Protein AF-L8J2V3-F1 (afdb_monomer_lite)

Radius of gyration: 18.6 Å; chains: 1; bounding box: 36×28×53 Å

Structure (mmCIF, N/CA/C/O backbone):
data_AF-L8J2V3-F1
#
_entry.id   AF-L8J2V3-F1
#
loop_
_atom_site.group_PDB
_atom_site.id
_atom_site.type_symbol
_atom_site.label_atom_id
_atom_site.label_alt_id
_atom_site.label_comp_id
_atom_site.label_asym_id
_atom_site.label_entity_id
_atom_site.label_seq_id
_atom_site.pdbx_PDB_ins_code
_atom_site.Cartn_x
_atom_site.Cartn_y
_atom_site.Cartn_z
_atom_site.occupancy
_atom_site.B_iso_or_equiv
_atom_site.auth_seq_id
_atom_site.auth_comp_id
_atom_site.auth_asym_id
_atom_site.auth_atom_id
_atom_site.pdbx_PDB_model_num
ATOM 1 N N . MET A 1 1 ? -2.488 -2.761 -21.962 1.00 67.69 1 MET A N 1
ATOM 2 C CA . MET A 1 1 ? -1.240 -1.971 -21.954 1.00 67.69 1 MET A CA 1
ATOM 3 C C . MET A 1 1 ? -0.757 -1.694 -23.384 1.00 67.69 1 MET A C 1
ATOM 5 O O . MET A 1 1 ? -0.735 -2.638 -24.182 1.00 67.69 1 MET A O 1
ATOM 9 N N . PRO A 1 2 ? -0.423 -0.441 -23.740 1.00 81.06 2 PRO A N 1
ATOM 10 C CA . PRO A 1 2 ? 0.220 -0.061 -25.007 1.00 81.06 2 PRO A CA 1
ATOM 11 C C . PRO A 1 2 ? 1.516 -0.834 -25.296 1.00 81.06 2 PRO A C 1
ATOM 13 O O . PRO A 1 2 ? 2.065 -1.491 -24.413 1.00 81.06 2 PRO A O 1
ATOM 16 N N . VAL A 1 3 ? 1.985 -0.810 -26.546 1.00 77.88 3 VAL A N 1
ATOM 17 C CA . VAL A 1 3 ? 3.202 -1.538 -26.951 1.00 77.88 3 VAL A CA 1
ATOM 18 C C . VAL A 1 3 ? 4.456 -0.848 -26.413 1.00 77.88 3 VAL A C 1
ATOM 20 O O . VAL A 1 3 ? 5.340 -1.542 -25.923 1.00 77.88 3 VAL A O 1
ATOM 23 N N . GLU A 1 4 ? 4.517 0.490 -26.405 1.00 80.62 4 GLU A N 1
ATOM 24 C CA . GLU A 1 4 ? 5.704 1.203 -25.908 1.00 80.62 4 GLU A CA 1
ATOM 25 C C . GLU A 1 4 ? 5.954 0.940 -24.415 1.00 80.62 4 GLU A C 1
ATOM 27 O O . GLU A 1 4 ? 7.092 0.737 -24.000 1.00 80.62 4 GLU A O 1
ATOM 32 N N . GLU A 1 5 ? 4.890 0.855 -23.614 1.00 80.81 5 GLU A N 1
ATOM 33 C CA . GLU A 1 5 ? 4.979 0.542 -22.181 1.00 80.81 5 GLU A CA 1
ATOM 34 C C . GLU A 1 5 ? 5.482 -0.888 -21.924 1.00 80.81 5 GLU A C 1
ATOM 36 O O . GLU A 1 5 ? 6.215 -1.131 -20.966 1.00 80.81 5 GLU A O 1
ATOM 41 N N . ARG A 1 6 ? 5.156 -1.835 -22.814 1.00 76.62 6 ARG A N 1
ATOM 42 C CA . ARG A 1 6 ? 5.664 -3.210 -22.721 1.00 76.62 6 ARG A CA 1
ATOM 43 C C . ARG A 1 6 ? 7.162 -3.281 -22.988 1.00 76.62 6 ARG A C 1
ATOM 45 O O . ARG A 1 6 ? 7.849 -4.008 -22.285 1.00 76.62 6 ARG A O 1
ATOM 52 N N . GLU A 1 7 ? 7.681 -2.523 -23.953 1.00 79.12 7 GLU A N 1
ATOM 53 C CA . GLU A 1 7 ? 9.127 -2.488 -24.238 1.00 79.12 7 GLU A CA 1
ATOM 54 C C . GLU A 1 7 ? 9.944 -1.897 -23.082 1.00 79.12 7 GLU A C 1
ATOM 56 O O . GLU A 1 7 ? 11.100 -2.263 -22.876 1.00 79.12 7 GLU A O 1
ATOM 61 N N . VAL A 1 8 ? 9.343 -1.000 -22.299 1.00 78.31 8 VAL A N 1
ATOM 62 C CA . VAL A 1 8 ? 9.965 -0.427 -21.102 1.00 78.31 8 VAL A CA 1
ATOM 63 C C . VAL A 1 8 ? 10.038 -1.455 -19.966 1.00 78.31 8 VAL A C 1
ATOM 65 O O . VAL A 1 8 ? 11.089 -1.587 -19.341 1.00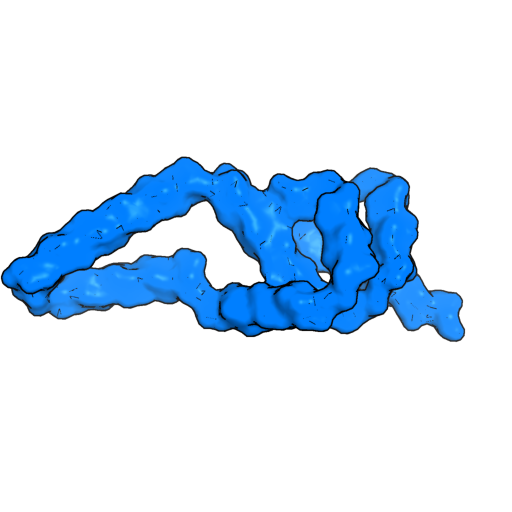 78.31 8 VAL A O 1
ATOM 68 N N . LEU A 1 9 ? 8.976 -2.242 -19.751 1.00 74.56 9 LEU A N 1
ATOM 69 C CA . LEU A 1 9 ? 8.938 -3.298 -18.727 1.00 74.56 9 LEU A CA 1
ATOM 70 C C . LEU A 1 9 ? 9.932 -4.438 -18.974 1.00 74.56 9 LEU A C 1
ATOM 72 O O . LEU A 1 9 ? 10.398 -5.045 -18.018 1.00 74.56 9 LEU A O 1
ATOM 76 N N . LYS A 1 10 ? 10.306 -4.705 -20.230 1.00 78.12 10 LYS A N 1
ATOM 77 C CA . LYS A 1 10 ? 11.304 -5.736 -20.577 1.00 78.12 10 LYS A CA 1
ATOM 78 C C . LYS A 1 10 ? 12.709 -5.451 -20.046 1.00 78.12 10 LYS A C 1
ATOM 80 O O . LYS A 1 10 ? 13.549 -6.340 -20.049 1.00 78.12 10 LYS A O 1
ATOM 85 N N . LYS A 1 11 ? 12.986 -4.211 -19.637 1.00 79.38 11 LYS A N 1
ATOM 86 C CA . LYS A 1 11 ? 14.280 -3.810 -19.062 1.00 79.38 11 LYS A CA 1
ATOM 87 C C . LYS A 1 11 ? 14.384 -4.120 -17.568 1.00 79.38 11 LYS A C 1
ATOM 89 O O . LYS A 1 11 ? 15.424 -3.855 -16.973 1.00 79.38 11 LYS A O 1
ATOM 94 N N . LEU A 1 12 ? 13.297 -4.595 -16.965 1.00 75.69 12 LEU A N 1
ATOM 95 C CA . LEU A 1 12 ? 13.178 -4.851 -15.540 1.00 75.69 12 LEU A CA 1
ATOM 96 C C . LEU A 1 12 ? 13.306 -6.344 -15.252 1.00 75.69 12 LEU A C 1
ATOM 98 O O . LEU A 1 12 ? 12.773 -7.175 -15.984 1.00 75.69 12 LEU A O 1
ATOM 102 N N . ASP A 1 13 ? 13.969 -6.674 -14.150 1.00 76.62 13 ASP A N 1
ATOM 103 C CA . ASP A 1 13 ? 14.076 -8.052 -13.687 1.00 76.62 13 ASP A CA 1
ATOM 104 C C . ASP A 1 13 ? 12.783 -8.532 -12.996 1.00 76.62 13 ASP A C 1
ATOM 106 O O . ASP A 1 13 ? 12.025 -7.758 -12.399 1.00 76.62 13 ASP A O 1
ATOM 110 N N . ALA A 1 14 ? 12.551 -9.847 -13.015 1.00 71.44 14 ALA A N 1
ATOM 111 C CA . ALA A 1 14 ? 11.389 -10.482 -12.390 1.00 71.44 14 ALA A CA 1
ATOM 112 C C . ALA A 1 14 ? 11.316 -10.263 -10.864 1.00 71.44 14 ALA A C 1
ATOM 114 O O . ALA A 1 14 ? 10.232 -10.346 -10.266 1.00 71.44 14 ALA A O 1
ATOM 115 N N . SER A 1 15 ? 12.439 -9.933 -10.218 1.00 71.44 15 SER A N 1
ATOM 116 C CA . SER A 1 15 ? 12.478 -9.563 -8.801 1.00 71.44 15 SER A CA 1
ATOM 117 C C . SER A 1 15 ? 11.629 -8.327 -8.460 1.00 71.44 15 SER A C 1
ATOM 119 O O . SER A 1 15 ? 11.174 -8.215 -7.320 1.00 71.44 15 SER A O 1
ATOM 121 N N . ILE A 1 16 ? 11.291 -7.469 -9.433 1.00 72.94 16 ILE A N 1
ATOM 122 C CA . ILE A 1 16 ? 10.464 -6.260 -9.234 1.00 72.94 16 ILE A CA 1
ATOM 123 C C . ILE A 1 16 ? 8.988 -6.577 -8.935 1.00 72.94 16 ILE A C 1
ATOM 125 O O . ILE A 1 16 ? 8.250 -5.732 -8.421 1.00 72.94 16 ILE A O 1
ATOM 129 N N . SER A 1 17 ? 8.562 -7.825 -9.146 1.00 68.69 17 SER A N 1
ATOM 130 C CA . SER A 1 17 ? 7.206 -8.334 -8.885 1.00 68.69 17 SER A CA 1
ATOM 131 C C . SER A 1 17 ? 6.574 -7.888 -7.557 1.00 68.69 17 SER A C 1
ATOM 133 O O . SER A 1 17 ? 5.383 -7.582 -7.509 1.00 68.69 17 SER A O 1
ATOM 135 N N . LYS A 1 18 ? 7.360 -7.785 -6.479 1.00 67.06 18 LYS A N 1
ATOM 136 C CA . LYS A 1 18 ? 6.876 -7.341 -5.157 1.00 67.06 18 LYS A CA 1
ATOM 137 C C . LYS A 1 18 ? 6.573 -5.838 -5.093 1.00 67.06 18 LYS A C 1
ATOM 139 O O . LYS A 1 18 ? 5.632 -5.433 -4.413 1.00 67.06 18 LYS A O 1
ATOM 144 N N . GLY A 1 19 ? 7.325 -5.017 -5.827 1.00 68.19 19 GLY A N 1
ATOM 145 C CA . GLY A 1 19 ? 7.097 -3.572 -5.941 1.00 68.19 19 GLY A CA 1
ATOM 146 C C . GLY A 1 19 ? 5.874 -3.230 -6.797 1.00 68.19 19 GLY A C 1
ATOM 147 O O . GLY A 1 19 ? 5.189 -2.244 -6.533 1.00 68.19 19 GLY A O 1
ATOM 148 N N . LEU A 1 20 ? 5.527 -4.088 -7.763 1.00 74.81 20 LEU A N 1
ATOM 149 C CA . LEU A 1 20 ? 4.326 -3.915 -8.590 1.00 74.81 20 LEU A CA 1
ATOM 150 C C . LEU A 1 20 ? 3.035 -3.964 -7.775 1.00 74.81 20 LEU A C 1
ATOM 152 O O . LEU A 1 20 ? 2.107 -3.212 -8.058 1.00 74.81 20 LEU A O 1
ATOM 156 N N . TYR A 1 21 ? 2.969 -4.810 -6.744 1.00 72.56 21 TYR A N 1
ATOM 157 C CA . TYR A 1 21 ? 1.799 -4.853 -5.869 1.00 72.56 21 TYR A CA 1
ATOM 158 C C . TYR A 1 21 ? 1.593 -3.521 -5.132 1.00 72.56 21 TYR A C 1
ATOM 160 O O . TYR A 1 21 ? 0.462 -3.054 -5.013 1.00 72.56 21 TYR A O 1
ATOM 168 N N . PHE A 1 22 ? 2.678 -2.880 -4.681 1.00 76.31 22 PHE A N 1
ATOM 169 C CA . PHE A 1 22 ? 2.601 -1.552 -4.070 1.00 76.31 22 PHE A CA 1
ATOM 170 C C . PHE A 1 22 ? 2.072 -0.510 -5.060 1.00 76.31 22 PHE A C 1
ATOM 172 O O . PHE A 1 22 ? 1.165 0.240 -4.713 1.00 76.31 22 PHE A O 1
ATOM 179 N N . LEU A 1 23 ? 2.571 -0.496 -6.300 1.00 74.00 23 LEU A N 1
ATOM 180 C CA . LEU A 1 23 ? 2.083 0.422 -7.337 1.00 74.00 23 LEU A CA 1
ATOM 181 C C . LEU A 1 23 ? 0.609 0.186 -7.671 1.00 74.00 23 LEU A C 1
ATOM 183 O O . LEU A 1 23 ? -0.153 1.142 -7.786 1.00 74.00 23 LEU A O 1
ATOM 187 N N . TYR A 1 24 ? 0.191 -1.077 -7.766 1.00 76.00 24 TYR A N 1
ATOM 188 C CA . TYR A 1 24 ? -1.210 -1.445 -7.951 1.00 76.00 24 TYR A CA 1
ATOM 189 C C . TYR A 1 24 ? -2.072 -0.873 -6.826 1.00 76.00 24 TYR A C 1
ATOM 191 O O . TYR A 1 24 ? -3.027 -0.142 -7.086 1.00 76.00 24 TYR A O 1
ATOM 199 N N . LYS A 1 25 ? -1.691 -1.142 -5.574 1.00 74.81 25 LYS A N 1
ATOM 200 C CA . LYS A 1 25 ? -2.412 -0.674 -4.392 1.00 74.81 25 LYS A CA 1
ATOM 201 C C . LYS A 1 25 ? -2.455 0.852 -4.321 1.00 74.81 25 LYS A C 1
ATOM 203 O O . LYS A 1 25 ? -3.529 1.411 -4.148 1.00 74.81 25 LYS A O 1
ATOM 208 N N . LYS A 1 26 ? -1.326 1.521 -4.558 1.00 75.94 26 LYS A N 1
ATOM 209 C CA . LYS A 1 26 ? -1.227 2.983 -4.610 1.00 75.94 26 LYS A CA 1
ATOM 210 C C . LYS A 1 26 ? -2.146 3.575 -5.679 1.00 75.94 26 LYS A C 1
ATOM 212 O O . LYS A 1 26 ? -2.888 4.498 -5.389 1.00 75.94 26 LYS A O 1
ATOM 217 N N . SER A 1 27 ? -2.154 3.009 -6.885 1.00 72.12 27 SER A N 1
ATOM 218 C CA . SER A 1 27 ? -3.017 3.471 -7.979 1.00 72.12 27 SER A CA 1
ATOM 219 C C . SER A 1 27 ? -4.509 3.263 -7.699 1.00 72.12 27 SER A C 1
ATOM 221 O O . SER A 1 27 ? -5.345 4.062 -8.120 1.00 72.12 27 SER A O 1
ATOM 223 N N . PHE A 1 28 ? -4.843 2.194 -6.970 1.00 72.81 28 PHE A N 1
ATOM 224 C CA . PHE A 1 28 ? -6.189 1.936 -6.484 1.00 72.81 28 PHE A CA 1
ATOM 225 C C . PHE A 1 28 ? -6.586 2.966 -5.431 1.00 72.81 28 PHE A C 1
ATOM 227 O O . PHE A 1 28 ? -7.624 3.603 -5.576 1.00 72.81 28 PHE A O 1
ATOM 234 N N . ASP A 1 29 ? -5.725 3.192 -4.442 1.00 70.19 29 ASP A N 1
ATOM 235 C CA . ASP A 1 29 ? -5.973 4.139 -3.361 1.00 70.19 29 ASP A CA 1
ATOM 236 C C . ASP A 1 29 ? -6.067 5.585 -3.882 1.00 70.19 29 ASP A C 1
ATOM 238 O O . ASP A 1 29 ? -6.961 6.321 -3.468 1.00 70.19 29 ASP A O 1
ATOM 242 N N . ASP A 1 30 ? -5.226 5.971 -4.849 1.00 71.94 30 ASP A N 1
ATOM 243 C CA . ASP A 1 30 ? -5.290 7.264 -5.544 1.00 71.94 30 ASP A CA 1
ATOM 244 C C . ASP A 1 30 ? -6.601 7.433 -6.330 1.00 71.94 30 ASP A C 1
ATOM 246 O O . ASP A 1 30 ? -7.151 8.533 -6.399 1.00 71.94 30 ASP A O 1
ATOM 250 N N . CYS A 1 31 ? -7.141 6.344 -6.887 1.00 73.31 31 CYS A N 1
ATOM 251 C CA . CYS A 1 31 ? -8.433 6.348 -7.569 1.00 73.31 31 CYS A CA 1
ATOM 252 C C . CYS A 1 31 ? -9.620 6.422 -6.593 1.00 73.31 31 CYS A C 1
ATOM 254 O O . CYS A 1 31 ? -10.644 7.006 -6.942 1.00 73.31 31 CYS A O 1
ATOM 256 N N . THR A 1 32 ? -9.495 5.846 -5.394 1.00 71.44 32 THR A N 1
ATOM 257 C CA . THR A 1 32 ? -10.545 5.800 -4.358 1.00 71.44 32 THR A CA 1
ATOM 258 C C . THR A 1 32 ? -10.332 6.831 -3.245 1.00 71.44 32 THR A C 1
ATOM 260 O O . THR A 1 32 ? -10.783 6.637 -2.115 1.00 71.44 32 THR A O 1
ATOM 263 N N . GLN A 1 33 ? -9.576 7.903 -3.512 1.00 70.62 33 GLN A N 1
ATOM 264 C CA . GLN A 1 33 ? -9.233 8.914 -2.506 1.00 70.62 33 GLN A CA 1
ATOM 265 C C . GLN A 1 33 ? -10.456 9.526 -1.797 1.00 70.62 33 GLN A C 1
ATOM 267 O O . GLN A 1 33 ? -10.397 9.646 -0.570 1.00 70.62 33 GLN A O 1
ATOM 272 N N . PRO A 1 34 ? -11.557 9.896 -2.488 1.00 75.06 34 PRO A N 1
ATOM 273 C CA . PRO A 1 34 ? -12.759 10.399 -1.822 1.00 75.06 34 PRO A CA 1
ATOM 274 C C . PRO A 1 34 ? -13.357 9.387 -0.834 1.00 75.06 34 PRO A C 1
ATOM 276 O O . PRO A 1 34 ? -13.618 9.724 0.319 1.00 75.06 34 PRO A O 1
ATOM 279 N N . GLU A 1 35 ? -13.494 8.128 -1.240 1.00 74.69 35 GLU A N 1
ATOM 280 C CA . GLU A 1 35 ? -14.069 7.057 -0.427 1.00 74.69 35 GLU A CA 1
ATOM 281 C C . GLU A 1 35 ? -13.164 6.690 0.760 1.00 74.69 35 GLU A C 1
ATOM 283 O O . GLU A 1 35 ? -13.639 6.478 1.878 1.00 74.69 35 GLU A O 1
ATOM 288 N N . LEU A 1 36 ? -11.842 6.661 0.557 1.00 73.94 36 LEU A N 1
ATOM 289 C CA . LEU A 1 36 ? -10.865 6.445 1.628 1.00 73.94 36 LEU A CA 1
ATOM 290 C C . LEU A 1 36 ? -10.840 7.603 2.627 1.00 73.94 36 LEU A C 1
ATOM 292 O O . LEU A 1 36 ? -10.651 7.379 3.828 1.00 73.94 36 LEU A O 1
ATOM 296 N N . PHE A 1 37 ? -11.042 8.834 2.158 1.00 72.25 37 PHE A N 1
ATOM 297 C CA . PHE A 1 37 ? -11.149 10.005 3.018 1.00 72.25 37 PHE A CA 1
ATOM 298 C C . PHE A 1 37 ? -12.405 9.937 3.896 1.00 72.25 37 PHE A C 1
ATOM 300 O O . PHE A 1 37 ? -12.298 10.069 5.117 1.00 72.25 37 PHE A O 1
ATOM 307 N N . GLU A 1 38 ? -13.571 9.648 3.315 1.00 75.75 38 GLU A N 1
ATOM 308 C CA . GLU A 1 38 ? -14.828 9.463 4.058 1.00 75.75 38 GLU A CA 1
ATOM 309 C C . GLU A 1 38 ? -14.732 8.318 5.077 1.00 75.75 38 GLU A C 1
ATOM 311 O O . GLU A 1 38 ? -15.153 8.445 6.236 1.00 75.75 38 GLU A O 1
ATOM 316 N N . LEU A 1 39 ? -14.101 7.209 4.685 1.00 81.44 39 LEU A N 1
ATOM 317 C CA . LEU A 1 39 ? -13.849 6.079 5.572 1.00 81.44 39 LEU A CA 1
ATOM 318 C C . LEU A 1 39 ? -12.917 6.460 6.727 1.00 81.44 39 LEU A C 1
ATOM 320 O O . LEU A 1 39 ?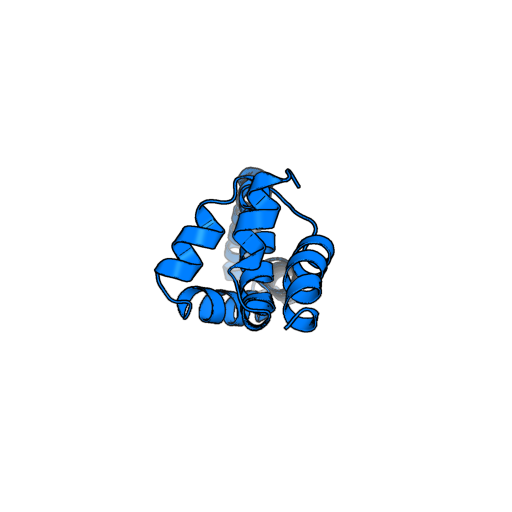 -13.169 6.086 7.873 1.00 81.44 39 LEU A O 1
ATOM 324 N N . SER A 1 40 ? -11.872 7.242 6.451 1.00 79.06 40 SER A N 1
ATOM 325 C CA . SER A 1 40 ? -10.936 7.743 7.464 1.00 79.06 40 SER A CA 1
ATOM 326 C C . SER A 1 40 ? -11.617 8.694 8.451 1.00 79.06 40 SER A C 1
ATOM 328 O O . SER A 1 40 ? -11.392 8.588 9.659 1.00 79.06 40 SER A O 1
ATOM 330 N N . GLN A 1 41 ? -12.500 9.575 7.968 1.00 77.50 41 GLN A N 1
ATOM 331 C CA . GLN A 1 41 ? -13.323 10.436 8.822 1.00 77.50 41 GLN A CA 1
ATOM 332 C C . GLN A 1 41 ? -14.259 9.617 9.718 1.00 77.50 41 GLN A C 1
ATOM 334 O O . GLN A 1 41 ? -14.328 9.861 10.924 1.00 77.50 41 GLN A O 1
ATOM 339 N N . THR A 1 42 ? -14.921 8.603 9.160 1.00 83.06 42 THR A N 1
ATOM 340 C CA . THR A 1 42 ? -15.804 7.692 9.908 1.00 83.06 42 THR A CA 1
ATOM 341 C C . THR A 1 42 ? -15.030 6.925 10.985 1.00 83.06 42 THR A C 1
ATOM 343 O O . THR A 1 42 ? -15.454 6.847 12.139 1.00 83.06 42 THR A O 1
ATOM 346 N N . LEU A 1 43 ? -13.844 6.411 10.647 1.00 86.00 43 LEU A N 1
ATOM 347 C CA . LEU A 1 43 ? -12.934 5.747 11.584 1.00 86.00 43 LEU A CA 1
ATOM 348 C C . LEU A 1 43 ? -12.519 6.663 12.738 1.00 86.00 43 LEU A C 1
ATOM 350 O O . LEU A 1 43 ? -12.441 6.204 13.879 1.00 86.00 43 LEU A O 1
ATOM 354 N N . LEU A 1 44 ? -12.240 7.937 12.452 1.00 84.00 44 LEU A N 1
ATOM 355 C CA . LEU A 1 44 ? -11.891 8.927 13.467 1.00 84.00 44 LEU A CA 1
ATOM 356 C C . LEU A 1 44 ? -13.075 9.206 14.401 1.00 84.00 44 LEU A C 1
ATOM 358 O O . LEU A 1 44 ? -12.909 9.190 15.618 1.00 84.00 44 LEU A O 1
ATOM 362 N N . GLN A 1 45 ? -14.278 9.389 13.855 1.00 84.94 45 GLN A N 1
ATOM 363 C CA . GLN A 1 45 ? -15.491 9.601 14.651 1.00 84.94 45 GLN A CA 1
ATOM 364 C C . GLN A 1 45 ? -15.790 8.408 15.567 1.00 84.94 45 GLN A C 1
ATOM 366 O O . GLN A 1 45 ? -16.049 8.598 16.756 1.00 84.94 45 GLN A O 1
ATOM 371 N N . LEU A 1 46 ? -15.683 7.178 15.050 1.00 85.38 46 LEU A N 1
ATOM 372 C CA . LEU A 1 46 ? -15.848 5.959 15.847 1.00 85.38 46 LEU A CA 1
ATOM 373 C C . LEU A 1 46 ? -14.810 5.867 16.970 1.00 85.38 46 LEU A C 1
ATOM 375 O O . LEU A 1 46 ? -15.150 5.487 18.088 1.00 85.38 46 LEU A O 1
ATOM 379 N N . GLN A 1 47 ? -13.555 6.243 16.708 1.00 88.50 47 GLN A N 1
ATOM 380 C CA . GLN A 1 47 ? -12.512 6.276 17.737 1.00 88.50 47 GLN A CA 1
ATOM 381 C C . GLN A 1 47 ? -12.808 7.313 18.824 1.00 88.50 47 GLN A C 1
ATOM 383 O O . GLN A 1 47 ? -12.660 7.005 20.006 1.00 88.50 47 GLN A O 1
ATOM 388 N N . GLU A 1 48 ? -13.243 8.518 18.453 1.00 88.44 48 GLU A N 1
ATOM 389 C CA . GLU A 1 48 ? -13.585 9.577 19.410 1.00 88.44 48 GLU A CA 1
ATOM 390 C C . GLU A 1 48 ? -14.805 9.224 20.267 1.00 88.44 48 GLU A C 1
ATOM 392 O O . GLU A 1 48 ? -14.801 9.465 21.477 1.00 88.44 48 GLU A O 1
ATOM 397 N N . LEU A 1 49 ? -15.824 8.593 19.679 1.00 84.19 49 LEU A N 1
ATOM 398 C CA . LEU A 1 49 ? -16.954 8.036 20.427 1.00 84.19 49 LEU A CA 1
ATOM 399 C C . LEU A 1 49 ? -16.475 6.955 21.399 1.00 84.19 49 LEU A C 1
ATOM 401 O O . LEU A 1 49 ? -16.798 6.980 22.590 1.00 84.19 49 LEU A O 1
ATOM 405 N N . ASN A 1 50 ? -15.622 6.047 20.924 1.00 88.56 50 ASN A N 1
ATOM 406 C CA . ASN A 1 50 ? -15.184 4.928 21.741 1.00 88.56 50 ASN A CA 1
ATOM 407 C C . ASN A 1 50 ? -14.209 5.309 22.860 1.00 88.56 50 ASN A C 1
ATOM 409 O O . ASN A 1 50 ? -14.143 4.610 23.869 1.00 88.56 50 ASN A O 1
ATOM 413 N N . LYS A 1 51 ? -13.489 6.431 22.736 1.00 85.56 51 LYS A N 1
ATOM 414 C CA . LYS A 1 51 ? -12.694 6.997 23.840 1.00 85.56 51 LYS A CA 1
ATOM 415 C C . LYS A 1 51 ? -13.552 7.327 25.061 1.00 85.56 51 LYS A C 1
ATOM 417 O O . LYS A 1 51 ? -13.050 7.260 26.179 1.00 85.56 51 LYS A O 1
ATOM 422 N N . LYS A 1 52 ? -14.822 7.692 24.856 1.00 80.38 52 LYS A N 1
ATOM 423 C CA . LYS A 1 52 ? -15.753 8.053 25.934 1.00 80.38 52 LYS A CA 1
ATOM 424 C C . LYS A 1 52 ? -16.517 6.844 26.464 1.00 80.38 52 LYS A C 1
ATOM 426 O O . LYS A 1 52 ? -16.707 6.730 27.669 1.00 80.38 52 LYS A O 1
ATOM 431 N N . GLU A 1 53 ? -16.943 5.952 25.573 1.00 85.50 53 GLU A N 1
ATOM 432 C CA . GLU A 1 53 ? -17.806 4.817 25.930 1.00 85.50 53 GLU A CA 1
ATOM 433 C C . GLU A 1 53 ? -17.036 3.547 26.319 1.00 85.50 53 GLU A C 1
ATOM 435 O O . GLU A 1 53 ? -17.575 2.692 27.019 1.00 85.50 53 GLU A O 1
ATOM 440 N N . ASN A 1 54 ? -15.780 3.409 25.877 1.00 83.50 54 ASN A N 1
ATOM 441 C CA . ASN A 1 54 ? -14.944 2.216 26.040 1.00 83.50 54 ASN A CA 1
ATOM 442 C C . ASN A 1 54 ? -15.668 0.910 25.649 1.00 83.50 54 ASN A C 1
ATOM 444 O O . ASN A 1 54 ? -15.568 -0.134 26.303 1.00 83.50 54 ASN A O 1
ATOM 448 N N . ASN A 1 55 ? -16.433 0.981 24.563 1.00 89.88 55 ASN A N 1
ATOM 449 C CA . ASN A 1 55 ? -17.256 -0.095 24.056 1.00 89.88 55 ASN A CA 1
ATOM 450 C C . ASN A 1 55 ? -16.389 -1.115 23.296 1.00 89.88 55 ASN A C 1
ATOM 452 O O . ASN A 1 55 ? -15.710 -0.812 22.308 1.00 89.88 55 ASN A O 1
ATOM 456 N N . LYS A 1 56 ? -16.420 -2.370 23.758 1.00 85.19 56 LYS A N 1
ATOM 457 C CA . LYS A 1 56 ? -15.645 -3.472 23.166 1.00 85.19 56 LYS A CA 1
ATOM 458 C C . LYS A 1 56 ? -16.060 -3.784 21.726 1.00 85.19 56 LYS A C 1
ATOM 460 O O . LYS A 1 56 ? -15.2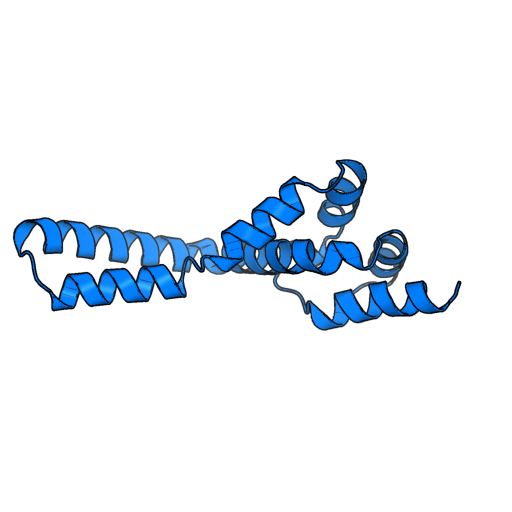00 -4.138 20.927 1.00 85.19 56 LYS A O 1
ATOM 465 N N . VAL A 1 57 ? -17.340 -3.621 21.386 1.00 85.75 57 VAL A N 1
ATOM 466 C CA . VAL A 1 57 ? -17.857 -3.872 20.032 1.00 85.75 57 VAL A CA 1
ATOM 467 C C . VAL A 1 57 ? -17.332 -2.821 19.057 1.00 85.75 57 VAL A C 1
ATOM 469 O O . VAL A 1 57 ? -16.847 -3.171 17.985 1.00 85.75 57 VAL A O 1
ATOM 472 N N . ILE A 1 58 ? -17.347 -1.544 19.451 1.00 83.00 58 ILE A N 1
ATOM 473 C CA . ILE A 1 58 ? -16.822 -0.451 18.619 1.00 83.00 58 ILE A CA 1
ATOM 474 C C . ILE A 1 58 ? -15.302 -0.592 18.444 1.00 83.00 58 ILE A C 1
ATOM 476 O O . ILE A 1 58 ? -14.785 -0.405 17.344 1.00 83.00 58 ILE A O 1
ATOM 480 N N . ASN A 1 59 ? -14.580 -1.002 19.493 1.00 83.69 59 ASN A N 1
ATOM 481 C CA . ASN A 1 59 ? -13.146 -1.300 19.392 1.00 83.69 59 ASN A CA 1
ATOM 482 C C . ASN A 1 59 ? -12.859 -2.404 18.370 1.00 83.69 59 ASN A C 1
ATOM 484 O O . ASN A 1 59 ? -11.926 -2.281 17.575 1.00 83.69 59 ASN A O 1
ATOM 488 N N . GLU A 1 60 ? -13.664 -3.464 18.375 1.00 82.88 60 GLU A N 1
ATOM 489 C CA . GLU A 1 60 ? -13.503 -4.563 17.431 1.00 82.88 60 GLU A CA 1
ATOM 490 C C . GLU A 1 60 ? -13.817 -4.129 15.993 1.00 82.88 60 GLU A C 1
ATOM 492 O O . GLU A 1 60 ? -13.062 -4.444 15.075 1.00 82.88 60 GLU A O 1
ATOM 497 N N . GLN A 1 61 ? -14.858 -3.318 15.791 1.00 81.00 61 GLN A N 1
ATOM 498 C CA . GLN A 1 61 ? -15.167 -2.736 14.482 1.00 81.00 61 GLN A CA 1
ATOM 499 C C . GLN A 1 61 ? -14.021 -1.857 13.962 1.00 81.00 61 GLN A C 1
ATOM 501 O O . GLN A 1 61 ? -13.588 -2.025 12.824 1.00 81.00 61 GLN A O 1
ATOM 506 N N . ILE A 1 62 ? -13.460 -0.978 14.800 1.00 84.75 62 ILE A N 1
ATOM 507 C CA . ILE A 1 62 ? -12.294 -0.152 14.444 1.00 84.75 62 ILE A CA 1
ATOM 508 C C . ILE A 1 62 ? -11.105 -1.034 14.045 1.00 84.75 62 ILE A C 1
ATOM 510 O O . ILE A 1 62 ? -10.425 -0.747 13.057 1.00 84.75 62 ILE A O 1
ATOM 514 N N . ARG A 1 63 ? -10.846 -2.110 14.799 1.00 83.06 63 ARG A N 1
ATOM 515 C CA . ARG A 1 63 ? -9.759 -3.057 14.520 1.00 83.06 63 ARG A CA 1
ATOM 516 C C . ARG A 1 63 ? -9.941 -3.725 13.156 1.00 83.06 63 ARG A C 1
ATOM 518 O O . ARG A 1 63 ? -8.990 -3.757 12.379 1.00 83.06 63 ARG A O 1
ATOM 525 N N . LEU A 1 64 ? -11.144 -4.217 12.861 1.00 79.12 64 LEU A N 1
ATOM 526 C CA . LEU A 1 64 ? -11.459 -4.889 11.600 1.00 79.12 64 LEU A CA 1
ATOM 527 C C . LEU A 1 64 ? -11.368 -3.938 10.402 1.00 79.12 64 LEU A C 1
ATOM 529 O O . LEU A 1 64 ? -10.736 -4.287 9.408 1.00 79.12 64 LEU A O 1
ATOM 533 N N . ILE A 1 65 ? -11.912 -2.719 10.506 1.00 79.06 65 ILE A N 1
ATOM 534 C CA . ILE A 1 65 ? -11.816 -1.725 9.424 1.00 79.06 65 ILE A CA 1
ATOM 535 C C . ILE A 1 65 ? -10.346 -1.379 9.159 1.00 79.06 65 ILE A C 1
ATOM 537 O O . ILE A 1 65 ? -9.914 -1.369 8.011 1.00 79.06 65 ILE A O 1
ATOM 541 N N . ARG A 1 66 ? -9.535 -1.171 10.206 1.00 77.75 66 ARG A N 1
ATOM 542 C CA . ARG A 1 66 ? -8.095 -0.917 10.039 1.00 77.75 66 ARG A CA 1
ATOM 543 C C . ARG A 1 66 ? -7.376 -2.069 9.342 1.00 77.75 66 ARG A C 1
ATOM 545 O O . ARG A 1 66 ? -6.534 -1.802 8.500 1.00 77.75 66 ARG A O 1
ATOM 552 N N . GLN A 1 67 ? -7.706 -3.320 9.664 1.00 71.44 67 GLN A N 1
ATOM 553 C CA . GLN A 1 67 ? -7.102 -4.485 9.008 1.00 71.44 67 GLN A CA 1
ATOM 554 C C . GLN A 1 67 ? -7.498 -4.617 7.536 1.00 71.44 67 GLN A C 1
ATOM 556 O O . GLN A 1 67 ? -6.677 -5.057 6.740 1.00 71.44 67 GLN A O 1
ATOM 561 N N . LEU A 1 68 ? -8.732 -4.250 7.183 1.00 68.31 68 LEU A N 1
ATOM 562 C CA . LEU A 1 68 ? -9.213 -4.289 5.801 1.00 68.31 68 LEU A CA 1
ATOM 563 C C . LEU A 1 68 ? -8.595 -3.184 4.939 1.00 68.31 68 LEU A C 1
ATOM 565 O O . LEU A 1 68 ? -8.310 -3.413 3.768 1.00 68.31 68 LEU A O 1
ATOM 569 N N . VAL A 1 69 ? -8.398 -1.994 5.511 1.00 69.00 69 VAL A N 1
ATOM 570 C CA . VAL A 1 69 ? -7.903 -0.818 4.778 1.00 69.00 69 VAL A CA 1
ATOM 571 C C . VAL A 1 69 ? -6.377 -0.756 4.757 1.00 69.00 69 VAL A C 1
ATOM 573 O O . VAL A 1 69 ? -5.794 -0.407 3.736 1.00 69.00 69 VAL A O 1
ATOM 576 N N . PHE A 1 70 ? -5.731 -1.113 5.868 1.00 67.06 70 PHE A N 1
ATOM 577 C CA . PHE A 1 70 ? -4.288 -1.017 6.068 1.00 67.06 70 PHE A CA 1
ATOM 578 C C . PHE A 1 70 ? -3.731 -2.411 6.364 1.00 67.06 70 PHE A C 1
ATOM 580 O O . PHE A 1 70 ? -3.568 -2.812 7.523 1.00 67.06 70 PHE A O 1
ATOM 587 N N . THR A 1 71 ? -3.470 -3.191 5.316 1.00 63.38 71 THR A N 1
ATOM 588 C CA . THR A 1 71 ? -2.920 -4.536 5.493 1.00 63.38 71 THR A CA 1
ATOM 589 C C . THR A 1 71 ? -1.418 -4.446 5.774 1.00 63.38 71 THR A C 1
ATOM 591 O O . THR A 1 71 ? -0.689 -3.703 5.125 1.00 63.38 71 THR A O 1
ATOM 594 N N . GLY A 1 72 ? -0.901 -5.213 6.741 1.00 57.88 72 GLY A N 1
ATOM 595 C CA . GLY A 1 72 ? 0.541 -5.215 7.054 1.00 57.88 72 GLY A 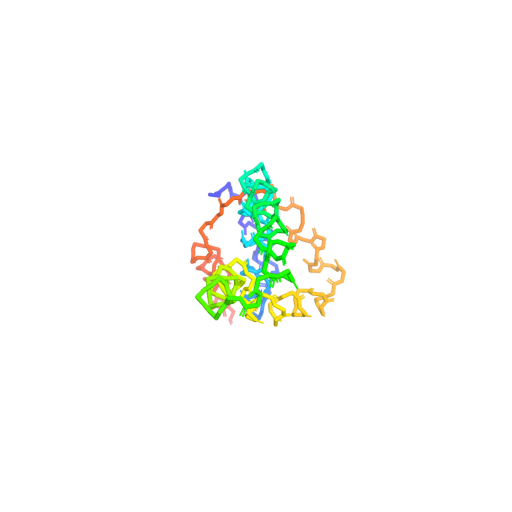CA 1
ATOM 596 C C . GLY A 1 72 ? 1.436 -5.635 5.874 1.00 57.88 72 GLY A C 1
ATOM 597 O O . GLY A 1 72 ? 2.618 -5.293 5.846 1.00 57.88 72 GLY A O 1
ATOM 598 N N . SER A 1 73 ? 0.872 -6.328 4.879 1.00 60.72 73 SER A N 1
ATOM 599 C CA . SER A 1 73 ? 1.505 -6.629 3.589 1.00 60.72 73 SER A CA 1
ATOM 600 C C . SER A 1 73 ? 1.882 -5.379 2.796 1.00 60.72 73 SER A C 1
ATOM 602 O O . SER A 1 73 ? 2.907 -5.392 2.114 1.00 60.72 73 SER A O 1
ATOM 604 N N . ASP A 1 74 ? 1.123 -4.290 2.929 1.00 66.75 74 ASP A N 1
ATOM 605 C CA . ASP A 1 74 ? 1.398 -3.033 2.229 1.00 66.75 74 ASP A CA 1
ATOM 606 C C . ASP A 1 74 ? 2.727 -2.427 2.705 1.00 66.75 74 ASP A C 1
ATOM 608 O O . ASP A 1 74 ? 3.502 -1.929 1.895 1.00 66.75 74 ASP A O 1
ATOM 612 N N . ILE A 1 75 ? 3.071 -2.595 3.990 1.00 68.19 75 ILE A N 1
ATOM 613 C CA . ILE A 1 75 ? 4.350 -2.137 4.559 1.00 68.19 75 ILE A CA 1
ATOM 614 C C . ILE A 1 75 ? 5.532 -2.910 3.961 1.00 68.19 75 ILE A C 1
ATOM 616 O O . ILE A 1 75 ? 6.572 -2.323 3.667 1.00 68.19 75 ILE A O 1
ATOM 620 N N . TYR A 1 76 ? 5.405 -4.230 3.794 1.00 72.50 76 TYR A N 1
ATOM 621 C CA . TYR A 1 76 ? 6.472 -5.047 3.206 1.00 72.50 76 TYR A CA 1
ATOM 622 C C . TYR A 1 76 ? 6.703 -4.690 1.732 1.00 72.50 76 TYR A C 1
ATOM 624 O O . TYR A 1 76 ? 7.846 -4.505 1.317 1.00 72.50 76 TYR A O 1
ATOM 632 N N . ASN A 1 77 ? 5.624 -4.538 0.961 1.00 73.75 77 ASN A N 1
ATOM 633 C CA . ASN A 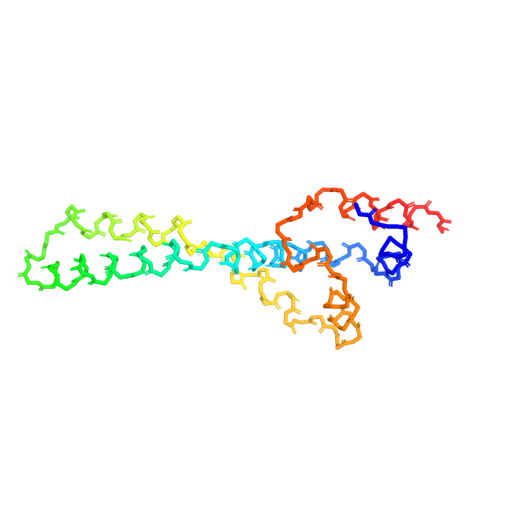1 77 ? 5.702 -4.213 -0.462 1.00 73.75 77 ASN A CA 1
ATOM 634 C C . ASN A 1 77 ? 6.167 -2.769 -0.703 1.00 73.75 77 ASN A C 1
ATOM 636 O O . ASN A 1 77 ? 6.958 -2.534 -1.614 1.00 73.75 77 ASN A O 1
ATOM 640 N N . GLN A 1 78 ? 5.769 -1.827 0.158 1.00 79.88 78 GLN A N 1
ATOM 641 C CA . GLN A 1 78 ? 6.294 -0.462 0.152 1.00 79.88 78 GLN A CA 1
ATOM 642 C C . GLN A 1 78 ? 7.798 -0.445 0.438 1.00 79.88 78 GLN A C 1
ATOM 644 O O . GLN A 1 78 ? 8.557 0.121 -0.336 1.00 79.88 78 GLN A O 1
ATOM 649 N N . ARG A 1 79 ? 8.261 -1.135 1.491 1.00 82.12 79 ARG A N 1
ATOM 650 C CA . ARG A 1 79 ? 9.700 -1.224 1.798 1.00 82.12 79 ARG A CA 1
ATOM 651 C C . ARG A 1 79 ? 10.509 -1.826 0.656 1.00 82.12 79 ARG A 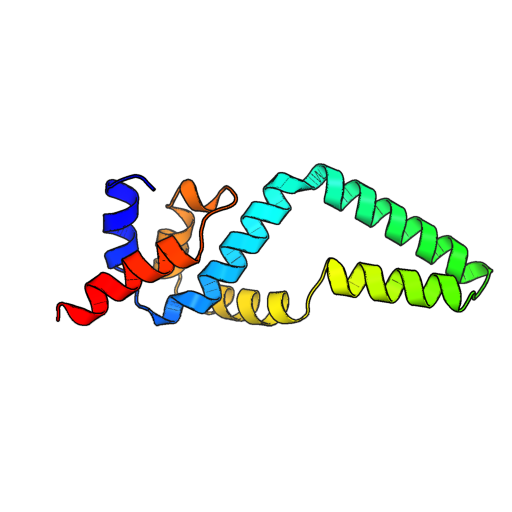C 1
ATOM 653 O O . ARG A 1 79 ? 11.641 -1.412 0.434 1.00 82.12 79 ARG A O 1
ATOM 660 N N . PHE A 1 80 ? 9.947 -2.811 -0.042 1.00 81.50 80 PHE A N 1
ATOM 661 C CA . PHE A 1 80 ? 10.591 -3.386 -1.213 1.00 81.50 80 PHE A CA 1
ATOM 662 C C . PHE A 1 80 ? 10.686 -2.365 -2.355 1.00 81.50 80 PHE A C 1
ATOM 664 O O . PHE A 1 80 ? 11.771 -2.183 -2.899 1.00 81.50 80 PHE A O 1
ATOM 671 N N . TYR A 1 81 ? 9.600 -1.649 -2.666 1.00 86.31 81 TYR A N 1
ATOM 672 C CA . TYR A 1 81 ? 9.616 -0.565 -3.655 1.00 86.31 81 TYR A CA 1
ATOM 673 C C . TYR A 1 81 ? 10.634 0.528 -3.297 1.00 86.31 81 TYR A C 1
ATOM 675 O O . TYR A 1 81 ? 11.436 0.935 -4.133 1.00 86.31 81 TYR A O 1
ATOM 683 N N . ASP A 1 82 ? 10.668 0.949 -2.033 1.00 89.50 82 ASP A N 1
ATOM 684 C CA . ASP A 1 82 ? 11.604 1.962 -1.544 1.00 89.50 82 ASP A CA 1
ATOM 685 C C . ASP A 1 82 ? 13.070 1.511 -1.673 1.00 89.50 82 ASP A C 1
ATOM 687 O O . ASP A 1 82 ? 13.952 2.354 -1.853 1.00 89.50 82 ASP A O 1
ATOM 691 N N . SER A 1 83 ? 13.322 0.195 -1.620 1.00 91.25 83 SER A N 1
ATOM 692 C CA . SER A 1 83 ? 14.648 -0.414 -1.785 1.00 91.25 83 SER A CA 1
ATOM 693 C C . SER A 1 83 ? 15.107 -0.583 -3.237 1.00 91.25 83 SER A C 1
ATOM 695 O O . SER A 1 83 ? 16.275 -0.905 -3.450 1.00 91.25 83 SER A O 1
ATOM 697 N N . LEU A 1 84 ? 14.222 -0.370 -4.219 1.00 89.44 84 LEU A N 1
ATOM 698 C CA . LEU A 1 84 ? 14.595 -0.360 -5.636 1.00 89.44 84 LEU A CA 1
ATOM 699 C C . LEU A 1 84 ? 15.578 0.782 -5.926 1.00 89.44 84 LEU A C 1
ATOM 701 O O . LEU A 1 84 ? 15.559 1.827 -5.266 1.00 89.44 84 LEU A O 1
ATOM 705 N N . SER A 1 85 ? 16.425 0.595 -6.935 1.00 92.81 85 SER A N 1
ATOM 706 C CA . SER A 1 85 ? 17.300 1.659 -7.425 1.00 92.81 85 SER A CA 1
ATOM 707 C C . SER A 1 85 ? 16.485 2.810 -8.026 1.00 92.81 85 SER A C 1
ATOM 709 O O . SER A 1 85 ? 15.365 2.619 -8.500 1.00 92.81 85 SER A O 1
ATOM 711 N N . GLU A 1 86 ? 17.056 4.017 -8.048 1.00 91.25 86 GLU A N 1
ATOM 712 C CA . GLU A 1 86 ? 16.386 5.179 -8.654 1.00 91.25 86 GLU A CA 1
ATOM 713 C C . GLU A 1 86 ? 16.062 4.950 -10.135 1.00 91.25 86 GLU A C 1
ATOM 715 O O . GLU A 1 86 ? 14.983 5.310 -10.587 1.00 91.25 86 GLU A O 1
ATOM 720 N N . PHE A 1 87 ? 16.927 4.245 -10.867 1.00 88.50 87 PHE A N 1
ATOM 721 C CA . PHE A 1 87 ? 16.665 3.866 -12.257 1.00 88.50 87 PHE A CA 1
ATOM 722 C C . PHE A 1 87 ? 15.412 2.986 -12.404 1.00 88.50 87 PHE A C 1
ATOM 724 O O . PHE A 1 87 ? 14.586 3.214 -13.286 1.00 88.50 87 PHE A O 1
ATOM 731 N N . GLU A 1 88 ? 15.238 1.990 -11.531 1.00 85.25 88 GLU A N 1
ATOM 732 C CA . GLU A 1 88 ? 14.059 1.116 -11.546 1.00 85.25 88 GLU A CA 1
ATOM 733 C C . GLU A 1 88 ? 12.785 1.879 -11.170 1.00 85.25 88 GLU A C 1
ATOM 735 O O . GLU A 1 88 ? 11.745 1.685 -11.802 1.00 85.25 88 GLU A O 1
ATOM 740 N N . LYS A 1 89 ? 12.864 2.782 -10.183 1.00 87.19 89 LYS A N 1
ATOM 741 C CA . LYS A 1 89 ? 11.740 3.648 -9.799 1.00 87.19 89 LYS A CA 1
ATOM 742 C C . LYS A 1 89 ? 11.342 4.580 -10.937 1.00 87.19 89 LYS A C 1
ATOM 744 O O . LYS A 1 89 ? 10.166 4.627 -11.282 1.00 87.19 89 LYS A O 1
ATOM 749 N N . GLU A 1 90 ? 12.303 5.252 -11.571 1.00 90.75 90 GLU A N 1
ATOM 750 C CA . GLU A 1 90 ? 12.054 6.131 -12.719 1.00 90.75 90 GLU A CA 1
ATOM 751 C C . GLU A 1 90 ? 11.375 5.377 -13.869 1.00 90.75 90 GLU A C 1
ATOM 753 O O . GLU A 1 90 ? 10.416 5.880 -14.459 1.00 90.75 90 GLU A O 1
ATOM 758 N N . ILE A 1 91 ? 11.812 4.145 -14.159 1.00 85.81 91 ILE A N 1
ATOM 759 C CA . ILE A 1 91 ? 11.163 3.298 -15.164 1.00 85.81 91 ILE A CA 1
ATOM 760 C C . ILE A 1 91 ? 9.710 3.015 -14.780 1.00 85.81 91 ILE A C 1
ATOM 762 O O . ILE A 1 91 ? 8.814 3.226 -15.600 1.00 85.81 91 ILE A O 1
ATOM 766 N N . LEU A 1 92 ? 9.462 2.552 -13.555 1.00 85.62 92 LEU A N 1
ATOM 767 C CA . LEU A 1 92 ? 8.117 2.209 -13.098 1.00 85.62 92 LEU A CA 1
ATOM 768 C C . LEU A 1 92 ? 7.187 3.435 -13.092 1.00 85.62 92 LEU A C 1
ATOM 770 O O . LEU A 1 92 ? 6.052 3.352 -13.557 1.00 85.62 92 LEU A O 1
ATOM 774 N N . GLU A 1 93 ? 7.668 4.588 -12.630 1.00 87.69 93 GLU A N 1
ATOM 775 C CA . GLU A 1 93 ? 6.894 5.835 -12.557 1.00 87.69 93 GLU A CA 1
ATOM 776 C C . GLU A 1 93 ? 6.643 6.473 -13.930 1.00 87.69 93 GLU A C 1
ATOM 778 O O . GLU A 1 93 ? 5.661 7.207 -14.111 1.00 87.69 93 GLU A O 1
ATOM 783 N N . SER A 1 94 ? 7.489 6.164 -14.919 1.00 88.56 94 SER A N 1
ATOM 784 C CA . SER A 1 94 ? 7.301 6.614 -16.298 1.00 88.56 94 SER A CA 1
ATOM 785 C C . SER A 1 94 ? 6.098 5.964 -16.988 1.00 88.56 94 SER A C 1
ATOM 787 O O . SER A 1 94 ? 5.590 6.543 -17.947 1.00 88.56 94 SER A O 1
ATOM 789 N N . ILE A 1 95 ? 5.610 4.812 -16.500 1.00 87.62 95 ILE A N 1
ATOM 790 C CA . ILE A 1 95 ? 4.530 4.033 -17.123 1.00 87.62 95 ILE A CA 1
ATOM 791 C C . ILE A 1 95 ? 3.162 4.648 -16.775 1.00 87.62 95 ILE A C 1
ATOM 793 O O . ILE A 1 95 ? 2.700 4.545 -15.633 1.00 87.62 95 ILE A O 1
ATOM 797 N N . PRO A 1 96 ? 2.443 5.246 -17.747 1.00 85.25 96 PRO A N 1
ATOM 798 C CA . PRO A 1 96 ? 1.147 5.876 -17.494 1.00 85.25 96 PRO A CA 1
ATOM 799 C C . PRO A 1 96 ? 0.089 4.909 -16.952 1.00 85.25 96 PRO A C 1
ATOM 801 O O . PRO A 1 96 ? -0.723 5.307 -16.116 1.00 85.25 96 PRO A O 1
ATOM 804 N N . SER A 1 97 ? 0.109 3.643 -17.385 1.00 83.62 97 SER A N 1
ATOM 805 C CA . SER A 1 97 ? -0.831 2.616 -16.914 1.00 83.62 97 SER A CA 1
ATOM 806 C C . SER A 1 97 ? -0.738 2.333 -15.410 1.00 83.62 97 SER A C 1
ATOM 808 O O . SER A 1 97 ? -1.735 1.919 -14.832 1.00 83.62 97 SER A O 1
ATOM 810 N N . PHE A 1 98 ? 0.399 2.593 -14.751 1.00 84.44 98 PHE A N 1
ATOM 811 C CA . PHE A 1 98 ? 0.544 2.409 -13.296 1.00 84.44 98 PHE A CA 1
ATOM 812 C C . PHE A 1 98 ? -0.038 3.557 -12.470 1.00 84.44 98 PHE A C 1
ATOM 814 O O . PHE A 1 98 ? -0.102 3.467 -11.249 1.00 84.44 98 PHE A O 1
ATOM 821 N N . LYS A 1 99 ? -0.522 4.623 -13.118 1.00 80.50 99 LYS A N 1
ATOM 822 C CA . LYS A 1 99 ? -1.238 5.725 -12.454 1.00 80.50 99 LYS A CA 1
ATOM 823 C C . LYS A 1 99 ? -2.729 5.432 -12.248 1.00 80.50 99 LYS A C 1
ATOM 825 O O . LYS A 1 99 ? -3.459 6.295 -11.774 1.00 80.50 99 LYS A O 1
ATOM 830 N N . LYS A 1 100 ? -3.201 4.250 -12.653 1.00 78.62 100 LYS A N 1
ATOM 831 C CA . LYS A 1 100 ? -4.581 3.763 -12.500 1.00 78.62 100 LYS A CA 1
ATOM 832 C C . LYS A 1 100 ? -4.550 2.283 -12.107 1.00 78.62 100 LYS A C 1
ATOM 834 O O . LYS A 1 100 ? -3.542 1.639 -12.389 1.00 78.62 100 LYS A O 1
ATOM 839 N N . PRO A 1 101 ? -5.636 1.726 -11.534 1.00 75.06 101 PRO A N 1
ATOM 840 C CA . PRO A 1 101 ? -5.721 0.291 -11.279 1.00 75.06 101 PRO A CA 1
ATOM 841 C C . PRO A 1 101 ? -5.364 -0.521 -12.528 1.00 75.06 101 PRO A C 1
ATOM 843 O O . PRO A 1 101 ? -5.913 -0.283 -13.608 1.00 75.06 101 PRO A O 1
ATOM 846 N N . PHE A 1 102 ? -4.447 -1.474 -12.381 1.00 74.69 102 PHE A N 1
ATOM 847 C CA . PHE A 1 102 ? -3.925 -2.291 -13.476 1.00 74.69 102 PHE A CA 1
ATOM 848 C C . PHE A 1 102 ? -3.920 -3.780 -13.124 1.00 74.69 102 PHE A C 1
ATOM 850 O O . PHE A 1 102 ? -3.977 -4.160 -11.958 1.00 74.69 102 PHE A O 1
ATOM 857 N N . ASP A 1 103 ? -3.842 -4.636 -14.140 1.00 78.00 103 ASP A N 1
ATOM 858 C CA . ASP A 1 103 ? -3.739 -6.083 -13.950 1.00 78.00 103 ASP A CA 1
ATOM 859 C C . ASP A 1 103 ? -2.282 -6.470 -13.658 1.00 78.00 103 ASP A C 1
ATOM 861 O O . ASP A 1 103 ? -1.429 -6.469 -14.547 1.00 78.00 103 ASP A O 1
ATOM 865 N N . SER A 1 104 ? -1.987 -6.776 -12.395 1.00 72.25 104 SER A N 1
ATOM 866 C CA . SER A 1 104 ? -0.642 -7.148 -11.955 1.00 72.25 104 SER A CA 1
ATOM 867 C C . SER A 1 104 ? -0.169 -8.487 -12.526 1.00 72.25 104 SER A C 1
ATOM 869 O O . SER A 1 104 ? 1.034 -8.651 -12.715 1.00 72.25 104 SER A O 1
ATOM 871 N N . LEU A 1 105 ? -1.073 -9.413 -12.870 1.00 73.81 105 LEU A N 1
ATOM 872 C CA . LEU A 1 105 ? -0.715 -10.681 -13.513 1.00 73.81 105 LEU A CA 1
ATOM 873 C C . LEU A 1 105 ? -0.278 -10.442 -14.958 1.00 73.81 105 LEU A C 1
ATOM 875 O O . LEU A 1 105 ? 0.773 -10.927 -15.365 1.00 73.81 105 LEU A O 1
ATOM 879 N N . GLN A 1 106 ? -1.002 -9.593 -15.693 1.00 79.56 106 GLN A N 1
ATOM 880 C CA . GLN A 1 106 ? -0.606 -9.200 -17.049 1.00 79.56 106 GLN A CA 1
ATOM 881 C C . GLN A 1 106 ? 0.782 -8.536 -17.076 1.00 79.56 106 GLN A C 1
ATOM 883 O O . GLN A 1 106 ? 1.551 -8.746 -18.013 1.00 79.56 106 GLN A O 1
ATOM 888 N N . VAL A 1 107 ? 1.112 -7.721 -16.070 1.00 81.38 107 VAL A N 1
ATOM 889 C CA . VAL A 1 107 ? 2.440 -7.096 -15.959 1.00 81.38 107 VAL A CA 1
ATOM 890 C C . VAL A 1 107 ? 3.518 -8.151 -15.693 1.00 81.38 107 VAL A C 1
ATOM 892 O O . VAL A 1 107 ? 4.575 -8.112 -16.321 1.00 81.38 107 VAL A O 1
ATOM 895 N N . LEU A 1 108 ? 3.251 -9.104 -14.795 1.00 77.81 108 LEU A N 1
ATOM 896 C CA . LEU A 1 108 ? 4.180 -10.191 -14.481 1.00 77.81 108 LEU A CA 1
ATOM 897 C C . LEU A 1 108 ? 4.455 -11.081 -15.693 1.00 77.81 108 LEU A C 1
ATOM 899 O O . LEU A 1 108 ? 5.615 -11.397 -15.940 1.00 77.81 108 LEU A O 1
ATOM 903 N N . ASP A 1 109 ? 3.434 -11.410 -16.481 1.00 78.62 109 ASP A N 1
ATOM 904 C CA . ASP A 1 109 ? 3.592 -12.198 -17.707 1.00 78.62 109 ASP A CA 1
ATOM 905 C C . ASP A 1 109 ? 4.515 -11.494 -18.715 1.00 78.62 109 ASP A C 1
ATOM 907 O O . ASP A 1 109 ? 5.365 -12.123 -19.353 1.00 78.62 109 ASP A O 1
ATOM 911 N N . VAL A 1 110 ? 4.404 -10.166 -18.840 1.00 79.00 110 VAL A N 1
ATOM 912 C CA . VAL A 1 110 ? 5.285 -9.367 -19.708 1.00 79.00 110 VAL A CA 1
ATOM 913 C C . VAL A 1 110 ? 6.728 -9.391 -19.208 1.00 79.00 110 VAL A C 1
ATOM 915 O O . VAL A 1 110 ? 7.636 -9.535 -20.018 1.00 79.00 110 VAL A O 1
ATOM 918 N N . ILE A 1 111 ? 6.956 -9.296 -17.898 1.00 78.06 111 ILE A N 1
ATOM 919 C CA . ILE A 1 111 ? 8.310 -9.336 -17.326 1.00 78.06 111 ILE A CA 1
ATOM 920 C C . ILE A 1 111 ? 8.917 -10.747 -17.447 1.00 78.06 111 ILE A C 1
ATOM 922 O O . ILE A 1 111 ? 10.076 -10.904 -17.823 1.00 78.06 111 ILE A O 1
ATOM 926 N N . GLN A 1 112 ? 8.134 -11.797 -17.184 1.00 74.00 112 GLN A N 1
ATOM 927 C CA . GLN A 1 112 ? 8.609 -13.187 -17.191 1.00 74.00 112 GLN A CA 1
ATOM 928 C C . GLN A 1 112 ? 8.830 -13.755 -18.595 1.00 74.00 112 GLN A C 1
ATOM 930 O O . GLN A 1 112 ? 9.763 -14.529 -18.800 1.00 74.00 112 GLN A O 1
ATOM 935 N N . SER A 1 113 ? 8.015 -13.359 -19.575 1.00 64.81 113 SER A N 1
ATOM 936 C CA . SER A 1 113 ? 8.148 -13.826 -20.964 1.00 64.81 113 SER A CA 1
ATOM 937 C C . SER A 1 113 ? 9.483 -13.456 -21.625 1.00 64.81 113 SER A C 1
ATOM 939 O O . SER A 1 113 ? 9.845 -14.066 -22.628 1.00 64.81 113 SER A O 1
ATOM 941 N N . PHE A 1 114 ? 10.240 -12.518 -21.047 1.00 51.28 114 PHE A N 1
ATOM 942 C CA . PHE A 1 114 ? 11.562 -12.117 -21.532 1.00 51.28 114 PHE A CA 1
ATOM 943 C C . PHE A 1 114 ? 12.725 -12.638 -20.682 1.00 51.28 114 PHE A C 1
ATOM 945 O O . PHE A 1 114 ? 13.832 -12.726 -21.198 1.00 51.28 114 PHE A O 1
ATOM 952 N N . SER A 1 115 ? 12.485 -13.094 -19.447 1.00 50.38 115 SER A N 1
ATOM 953 C CA . SER A 1 115 ? 13.518 -13.760 -18.636 1.00 50.38 115 SER A CA 1
ATOM 954 C C . SER A 1 115 ? 13.793 -15.212 -19.071 1.00 50.38 115 SER A C 1
ATOM 956 O O . SER A 1 115 ? 14.727 -15.824 -18.564 1.00 50.38 115 SER A O 1
ATOM 958 N N . GLN A 1 116 ? 12.963 -15.790 -19.950 1.00 46.06 116 GLN A N 1
ATOM 959 C CA . GLN A 1 116 ? 13.139 -17.140 -20.519 1.00 46.06 116 GLN A CA 1
ATOM 960 C C . GLN A 1 116 ? 13.673 -17.132 -21.965 1.00 46.06 116 GLN A C 1
ATOM 962 O O . GLN A 1 116 ? 13.754 -18.189 -22.590 1.00 46.06 116 GLN A O 1
ATOM 967 N N . ALA A 1 117 ? 13.980 -15.953 -22.516 1.00 44.69 117 ALA A N 1
ATOM 968 C CA . ALA A 1 117 ? 14.478 -15.785 -23.883 1.00 44.69 117 ALA A CA 1
ATOM 969 C C . ALA A 1 117 ? 16.001 -15.523 -23.961 1.00 44.69 117 ALA A C 1
ATOM 971 O O . ALA A 1 117 ? 16.520 -15.354 -25.066 1.00 44.69 117 ALA A O 1
ATOM 972 N N . GLU A 1 118 ? 16.696 -15.523 -22.817 1.00 39.91 118 GLU A N 1
ATOM 973 C CA . GLU A 1 118 ? 18.164 -15.571 -22.668 1.00 39.91 118 GLU A CA 1
ATOM 974 C C . GLU A 1 118 ? 18.603 -16.941 -22.133 1.00 39.91 118 GLU A C 1
ATOM 976 O O . GLU A 1 118 ? 19.677 -17.418 -22.569 1.00 39.91 118 GLU A O 1
#

Secondary structure (DSSP, 8-state):
--HHHHHHHTTS-GGGHHHHHHHHHHHHHHHTHHHHHHHHHHHHHHHHHHHHH--HHHHHHHHHHHHHHS-HHHHHHHHHHHTS-HHHHHHHHH-GGGGS---HHHHHHHHHHHHT--

Sequence (118 aa):
MPVEEREVLKKLDASISKGLYFLYKKSFDDCTQPELFELSQTLLQLQELNKKENNKVINEQIRLIRQLVFTGSDIYNQRFYDSLSEFEKEILESIPSFKKPFDSLQVLDVIQSFSQAE

pLDDT: mean 77.18, std 9.59, range [39.91, 92.81]

Organism: NCBI:txid1056511

Foldseek 3Di:
DDPVLLVLLQVDALLCLLLLVLLLLVLACLVCVVVVVVLVVVLVVLVVVCVVVVDPVSVVVSVVSCCVSPPPSSVVSVVSNVPDDPVVVCSCVVRPQSNHNDDSVVSSCSNVVNVVVD